Protein AF-A0A946FU65-F1 (afdb_monomer_lite)

Secondary structure (DSSP, 8-state):
-HHHHHHHHHHHHTSSS-HHHHHHHHHHHHHHHHHHHHHHHS---TTTHHHHHHHHHHTTSS-HHHHHTS-HHHHHHHHHTT-

Sequence (83 aa):
MTKKFHIELIDIELQDVSEHEKYLKLYKHIEKSDKIVGDCFNDWRRSNIWLKIQFLRKYDLLTNAHLDQMSDGVRALIEHYQS

Structure (mmCIF, N/CA/C/O backbone):
data_AF-A0A946FU65-F1
#
_entry.id   AF-A0A946FU65-F1
#
loop_
_atom_site.group_PDB
_atom_site.id
_atom_site.type_symbol
_atom_site.label_atom_id
_atom_site.label_alt_id
_atom_site.label_comp_id
_atom_site.label_asym_id
_atom_site.label_entity_id
_atom_site.label_seq_id
_atom_site.pdbx_PDB_ins_code
_atom_site.Cartn_x
_atom_site.Cartn_y
_atom_site.Cartn_z
_atom_site.occupancy
_atom_site.B_iso_or_equiv
_atom_site.auth_seq_id
_atom_site.auth_comp_id
_atom_site.auth_asym_id
_atom_site.auth_atom_id
_atom_site.pdbx_PDB_model_num
ATOM 1 N N . MET A 1 1 ? -8.302 -3.374 -6.700 1.00 48.69 1 MET A N 1
ATOM 2 C CA . MET A 1 1 ? -8.354 -2.658 -5.407 1.00 48.69 1 MET A CA 1
ATOM 3 C C . MET A 1 1 ? -9.774 -2.570 -4.837 1.00 48.69 1 MET A C 1
ATOM 5 O O . MET A 1 1 ? -10.001 -3.148 -3.786 1.00 48.69 1 MET A O 1
ATOM 9 N N . THR A 1 2 ? -10.754 -1.976 -5.530 1.00 45.09 2 THR A N 1
ATOM 10 C CA . THR A 1 2 ? -12.145 -1.793 -5.039 1.00 45.09 2 THR A CA 1
ATOM 11 C C . THR A 1 2 ? -12.837 -3.057 -4.521 1.00 45.09 2 THR A C 1
ATOM 13 O O . THR A 1 2 ? -13.511 -2.989 -3.501 1.00 45.09 2 THR A O 1
ATOM 16 N N . LYS A 1 3 ? -12.614 -4.228 -5.136 1.00 51.50 3 LYS A N 1
ATOM 17 C CA . LYS A 1 3 ? -13.201 -5.490 -4.648 1.00 51.50 3 LYS A CA 1
ATOM 18 C C . LYS A 1 3 ? -12.720 -5.896 -3.248 1.00 51.50 3 LYS A C 1
ATOM 20 O O . LYS A 1 3 ? -13.523 -6.387 -2.474 1.00 51.50 3 LYS A O 1
ATOM 25 N N . LYS A 1 4 ? -11.447 -5.673 -2.901 1.00 55.44 4 LYS A N 1
ATOM 26 C CA . LYS A 1 4 ? -10.880 -6.097 -1.606 1.00 55.44 4 LYS A CA 1
ATOM 27 C C . LYS A 1 4 ? -11.353 -5.197 -0.458 1.00 55.44 4 LYS A C 1
ATOM 29 O O . LYS A 1 4 ? -11.738 -5.702 0.584 1.00 55.44 4 LYS A O 1
ATOM 34 N N . PHE A 1 5 ? -11.423 -3.887 -0.705 1.00 59.31 5 PHE A N 1
ATOM 35 C CA . PHE A 1 5 ? -11.999 -2.918 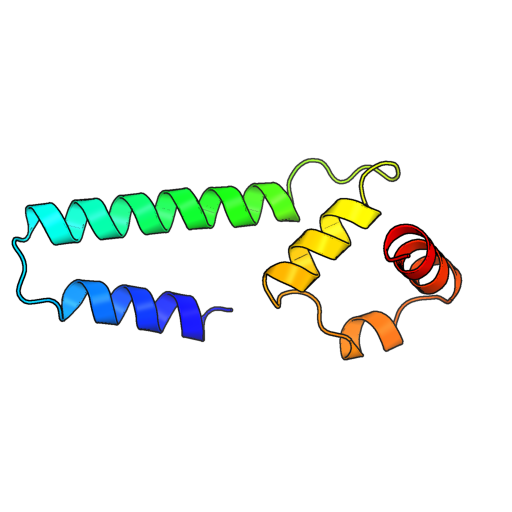0.235 1.00 59.31 5 PHE A CA 1
ATOM 36 C C . PHE A 1 5 ? -13.507 -3.130 0.431 1.00 59.31 5 PHE A C 1
ATOM 38 O O . PHE A 1 5 ? -13.983 -3.099 1.558 1.00 59.31 5 PHE A O 1
ATOM 45 N N . HIS A 1 6 ? -14.259 -3.399 -0.645 1.00 56.47 6 HIS A N 1
ATOM 46 C CA . HIS A 1 6 ? -15.687 -3.718 -0.534 1.00 56.47 6 HIS A CA 1
ATOM 47 C C . HIS A 1 6 ? -15.955 -4.997 0.262 1.00 56.47 6 HIS A C 1
ATOM 49 O O . HIS A 1 6 ? -16.890 -5.009 1.052 1.00 56.47 6 HIS A O 1
ATOM 55 N N . ILE A 1 7 ? -15.149 -6.047 0.085 1.00 59.12 7 ILE A N 1
ATOM 56 C CA . ILE A 1 7 ? -15.316 -7.294 0.843 1.00 59.12 7 ILE A CA 1
ATOM 57 C C . ILE A 1 7 ? -15.022 -7.063 2.335 1.00 59.12 7 ILE A C 1
ATOM 59 O O . ILE A 1 7 ? -15.841 -7.447 3.158 1.00 59.12 7 ILE A O 1
ATOM 63 N N . GLU A 1 8 ? -13.951 -6.340 2.692 1.00 67.88 8 GLU A N 1
ATOM 64 C CA . GLU A 1 8 ? -13.643 -6.039 4.105 1.00 67.88 8 GLU A CA 1
ATOM 65 C C . GLU A 1 8 ? -14.730 -5.195 4.797 1.00 67.88 8 GLU A C 1
ATOM 67 O O . GLU A 1 8 ? -15.041 -5.422 5.963 1.00 67.88 8 GLU A O 1
ATOM 72 N N . LEU A 1 9 ? -15.328 -4.230 4.091 1.00 69.44 9 LEU A N 1
ATOM 73 C CA . LEU A 1 9 ? -16.433 -3.419 4.618 1.00 69.44 9 LEU A CA 1
ATOM 74 C C . LEU A 1 9 ? -17.692 -4.258 4.874 1.00 69.44 9 LEU A C 1
ATOM 76 O O . LEU A 1 9 ? -18.345 -4.085 5.901 1.00 69.44 9 LEU A O 1
ATOM 80 N N . ILE A 1 10 ? -18.004 -5.183 3.964 1.00 68.94 10 ILE A N 1
ATOM 81 C CA . ILE A 1 10 ? -19.111 -6.135 4.117 1.00 68.94 10 ILE A CA 1
ATOM 82 C C . ILE A 1 10 ? -18.834 -7.088 5.289 1.00 68.94 10 ILE A C 1
ATOM 84 O O . ILE A 1 10 ? -19.725 -7.342 6.094 1.00 68.94 10 ILE A O 1
ATOM 88 N N . ASP A 1 11 ? -17.594 -7.553 5.447 1.00 71.25 11 ASP A N 1
ATOM 89 C CA . ASP A 1 11 ? -17.200 -8.429 6.553 1.00 71.25 11 ASP A CA 1
ATOM 90 C C . ASP A 1 11 ? -17.314 -7.740 7.924 1.00 71.25 11 ASP A C 1
ATOM 92 O O . ASP A 1 11 ? -17.646 -8.396 8.909 1.00 71.25 11 ASP A O 1
ATOM 96 N N . ILE A 1 12 ? -17.049 -6.429 8.016 1.00 76.25 12 ILE A N 1
ATOM 97 C CA . ILE A 1 12 ? -17.226 -5.661 9.263 1.00 76.25 12 ILE A CA 1
ATOM 98 C C . ILE A 1 12 ? -18.710 -5.575 9.642 1.00 76.25 12 ILE A C 1
ATOM 100 O O . ILE A 1 12 ? -19.043 -5.710 10.819 1.00 76.25 12 ILE A O 1
ATOM 104 N N . GLU A 1 13 ? -19.592 -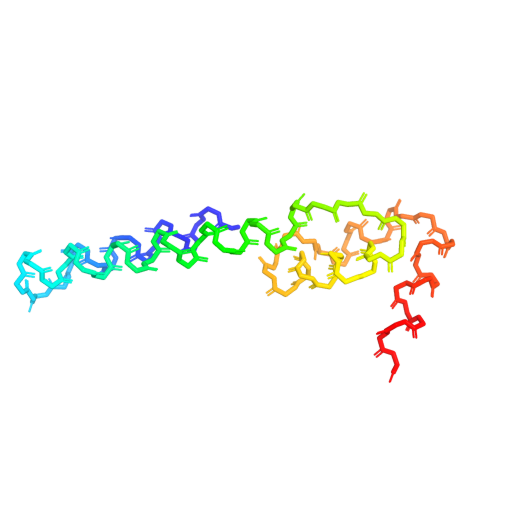5.385 8.660 1.00 74.81 13 GLU A N 1
ATOM 105 C CA . GLU A 1 13 ? -21.040 -5.291 8.877 1.00 74.81 13 GLU A CA 1
ATOM 106 C C . GLU A 1 13 ? -21.648 -6.632 9.316 1.00 74.81 13 GLU A C 1
ATOM 108 O O . GLU A 1 13 ? -22.513 -6.677 10.190 1.00 74.81 13 GLU A O 1
ATOM 113 N N . LEU A 1 14 ? -21.153 -7.737 8.750 1.00 76.06 14 LEU A N 1
ATOM 114 C CA . LEU A 1 14 ? -21.635 -9.096 9.018 1.00 76.06 14 LEU A CA 1
ATOM 115 C C . LEU A 1 14 ? -21.112 -9.704 10.332 1.00 76.06 14 LEU A C 1
ATOM 117 O O . LEU A 1 14 ? -21.481 -10.828 10.672 1.00 76.06 14 LEU A O 1
ATOM 121 N N . GLN A 1 15 ? -20.249 -9.003 11.072 1.00 75.56 15 GLN A N 1
ATOM 122 C CA . GLN A 1 15 ? -19.732 -9.492 12.350 1.00 75.56 15 GLN A CA 1
ATOM 123 C C . GLN A 1 15 ? -20.761 -9.360 13.475 1.00 75.56 15 GLN A C 1
ATOM 125 O O . GLN A 1 15 ? -21.317 -8.288 13.709 1.00 75.56 15 GLN A O 1
ATOM 130 N N . ASP A 1 16 ? -20.923 -10.441 14.240 1.00 80.38 16 ASP A N 1
ATOM 131 C CA . ASP A 1 16 ? -21.737 -10.489 15.459 1.00 80.38 16 ASP A CA 1
ATOM 132 C C . ASP A 1 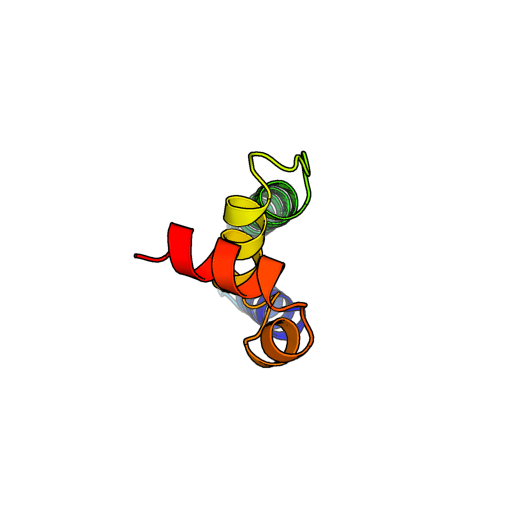16 ? -20.974 -9.855 16.642 1.00 80.38 16 ASP A C 1
ATOM 134 O O . ASP A 1 16 ? -20.525 -10.515 17.578 1.00 80.38 16 ASP A O 1
ATOM 138 N N . VAL A 1 17 ? -20.703 -8.554 16.521 1.00 84.19 17 VAL A N 1
ATOM 139 C CA . VAL A 1 17 ? -20.023 -7.706 17.512 1.00 84.19 17 VAL A CA 1
ATOM 140 C C . VAL A 1 17 ? -20.852 -6.454 17.771 1.00 84.19 17 VAL A C 1
ATOM 142 O O . VAL A 1 17 ? -21.751 -6.122 16.998 1.00 84.19 17 VAL A O 1
ATOM 145 N N . SER A 1 18 ? -20.552 -5.732 18.853 1.00 89.69 18 SER A N 1
ATOM 146 C CA . SER A 1 18 ? -21.304 -4.520 19.185 1.00 89.69 18 SER A CA 1
ATOM 147 C C . SER A 1 18 ? -21.157 -3.440 18.105 1.00 89.69 18 SER A C 1
ATOM 149 O O . SER A 1 18 ? -20.106 -3.299 17.478 1.00 89.69 18 SER A O 1
ATOM 151 N N . GLU A 1 19 ? -22.187 -2.609 17.931 1.00 88.38 19 GLU A N 1
ATOM 152 C CA . GLU A 1 19 ? -22.174 -1.493 16.969 1.00 88.38 19 GLU A CA 1
ATOM 153 C C . GLU A 1 19 ? -20.998 -0.527 17.198 1.00 88.38 19 GLU A C 1
ATOM 155 O O . GLU A 1 19 ? -20.394 -0.013 16.255 1.00 88.38 19 GLU A O 1
ATOM 160 N N . HIS A 1 20 ? -20.600 -0.332 18.459 1.00 88.25 20 HIS A N 1
ATOM 161 C CA . HIS A 1 20 ? -19.419 0.457 18.801 1.00 88.25 20 HIS A CA 1
ATOM 162 C C . HIS A 1 20 ? -18.123 -0.166 18.257 1.00 88.25 20 HIS A C 1
ATOM 164 O O . HIS A 1 20 ? -17.268 0.534 17.713 1.00 88.25 20 HIS A O 1
ATOM 170 N N . GLU A 1 21 ? -17.974 -1.487 18.358 1.00 87.88 21 GLU A N 1
ATOM 171 C CA . GLU A 1 21 ? -16.809 -2.193 17.824 1.00 87.88 21 GLU A CA 1
ATOM 172 C C . GLU A 1 21 ? -16.795 -2.212 16.295 1.00 87.88 21 GLU A C 1
ATOM 174 O O . GLU A 1 21 ? -15.718 -2.071 15.708 1.00 87.88 21 GLU A O 1
ATOM 179 N N . LYS A 1 22 ? -17.962 -2.329 15.643 1.00 88.50 22 LYS A N 1
ATOM 180 C CA . LYS A 1 22 ? -18.080 -2.182 14.182 1.00 88.50 22 LYS A CA 1
ATOM 181 C C . LYS A 1 22 ? -17.606 -0.801 13.739 1.00 88.50 22 LYS A C 1
ATOM 183 O O . LYS A 1 22 ? -16.744 -0.700 12.865 1.00 88.50 22 LYS A O 1
ATOM 188 N N . TYR A 1 23 ? -18.076 0.253 14.409 1.00 89.44 23 TYR A N 1
ATOM 189 C CA . TYR A 1 23 ? -17.643 1.624 14.141 1.00 89.44 23 TYR A CA 1
ATOM 190 C C . TYR A 1 23 ? -16.125 1.792 14.298 1.00 89.44 23 TYR A C 1
ATOM 192 O O . TYR A 1 23 ? -15.465 2.332 13.411 1.00 89.44 23 TYR A O 1
ATOM 200 N N . LEU A 1 24 ? -15.540 1.294 15.392 1.00 92.69 24 LEU A N 1
ATOM 201 C CA . LEU A 1 24 ? -14.094 1.390 15.614 1.00 92.69 24 LEU A CA 1
ATOM 202 C C . LEU A 1 24 ? -13.285 0.646 14.544 1.00 92.69 24 LEU A C 1
ATOM 204 O O . LEU A 1 24 ? -12.228 1.126 14.128 1.00 92.69 24 LEU A O 1
ATOM 208 N N . LYS A 1 25 ? -13.758 -0.521 14.093 1.00 88.69 25 LYS A N 1
ATOM 209 C CA . LYS A 1 25 ? -13.123 -1.281 13.005 1.00 88.69 25 LYS A CA 1
ATOM 210 C C . LYS A 1 25 ? -13.192 -0.519 11.686 1.00 88.69 25 LYS A C 1
ATOM 212 O O . LYS A 1 25 ? -12.169 -0.398 11.013 1.00 88.69 25 LYS A O 1
ATOM 217 N N . LEU A 1 26 ? -14.353 0.050 11.364 1.00 89.31 26 LEU A N 1
ATOM 218 C CA . LEU A 1 26 ? -14.544 0.882 10.180 1.00 89.31 26 LEU A CA 1
ATOM 219 C C . LEU A 1 26 ? -13.624 2.107 10.197 1.00 89.31 26 LEU A C 1
ATOM 221 O O . LEU A 1 26 ? -12.907 2.353 9.229 1.00 89.31 26 LEU A O 1
ATOM 225 N N . TYR A 1 27 ? -13.586 2.836 11.314 1.00 90.50 27 TYR A N 1
ATOM 226 C CA . TYR A 1 27 ? -12.720 4.001 11.483 1.00 90.50 27 TYR A CA 1
ATOM 227 C C . TYR A 1 27 ? -11.246 3.650 11.229 1.00 90.50 27 TYR A C 1
ATOM 229 O O . TYR A 1 27 ? -10.585 4.288 10.410 1.00 90.50 27 TYR A O 1
ATOM 237 N N . LYS A 1 28 ? -10.745 2.580 11.860 1.00 90.81 28 LYS A N 1
ATOM 238 C CA . LYS A 1 28 ? -9.363 2.111 11.666 1.00 90.81 28 LYS A CA 1
ATOM 239 C C . LYS A 1 28 ? -9.085 1.702 10.223 1.00 90.81 28 LYS A C 1
ATOM 241 O O . LYS A 1 28 ? -7.987 1.926 9.715 1.00 90.81 28 LYS A O 1
ATOM 246 N N . HIS A 1 29 ? -10.057 1.081 9.561 1.00 88.88 29 HIS A N 1
ATOM 247 C CA . HIS A 1 29 ? -9.931 0.705 8.159 1.00 88.88 29 HIS A CA 1
ATOM 248 C C . HIS A 1 29 ? -9.823 1.943 7.255 1.00 88.88 29 HIS A C 1
ATOM 250 O O . HIS A 1 29 ? -8.945 1.986 6.390 1.00 88.88 29 HIS A O 1
ATOM 256 N N . ILE A 1 30 ? -10.646 2.971 7.482 1.00 90.19 30 ILE A N 1
ATOM 257 C CA . ILE A 1 30 ? -10.583 4.242 6.742 1.00 90.19 30 ILE A CA 1
ATOM 258 C C . ILE A 1 30 ? -9.228 4.924 6.959 1.00 90.19 30 ILE A C 1
ATOM 260 O O . ILE A 1 30 ? -8.559 5.259 5.987 1.00 90.19 30 ILE A O 1
ATOM 264 N N . GLU A 1 31 ? -8.781 5.057 8.208 1.00 94.06 31 GLU A N 1
ATOM 265 C CA . GLU A 1 31 ? -7.491 5.672 8.550 1.00 94.06 31 GLU A CA 1
ATOM 266 C C . GLU A 1 31 ? -6.313 4.943 7.880 1.00 94.06 31 GLU A C 1
ATOM 268 O O . GLU A 1 31 ? -5.419 5.558 7.293 1.00 94.06 31 GLU A O 1
ATOM 273 N N . LYS A 1 32 ? -6.333 3.605 7.895 1.00 90.12 32 LYS A N 1
ATOM 274 C CA . LYS A 1 32 ? -5.329 2.793 7.202 1.00 90.12 32 LYS A CA 1
ATOM 275 C C . LYS A 1 32 ? -5.375 3.009 5.689 1.00 90.12 32 LYS A C 1
ATOM 277 O O . LYS A 1 32 ? -4.323 3.086 5.059 1.00 90.12 32 LYS A O 1
ATOM 282 N N . SER A 1 33 ? -6.569 3.090 5.110 1.00 88.88 33 SER A N 1
ATOM 283 C CA . SER A 1 33 ? -6.759 3.320 3.675 1.00 88.88 33 SER A CA 1
ATOM 284 C C . SER A 1 33 ? -6.220 4.683 3.251 1.00 88.88 33 SER A C 1
ATOM 286 O O . SER A 1 33 ? -5.499 4.771 2.259 1.00 88.88 33 SER A O 1
ATOM 288 N N . ASP A 1 34 ? -6.501 5.724 4.033 1.00 92.12 34 ASP A N 1
ATOM 289 C CA . ASP A 1 34 ? -6.003 7.080 3.801 1.00 92.12 34 ASP A CA 1
ATOM 290 C C . ASP A 1 34 ? -4.470 7.121 3.814 1.00 92.12 34 ASP A C 1
ATOM 292 O O . ASP A 1 34 ? -3.839 7.612 2.875 1.00 92.12 34 ASP A O 1
ATOM 296 N N . LYS A 1 35 ? -3.849 6.463 4.803 1.00 91.12 35 LYS A N 1
ATOM 297 C CA . LYS A 1 35 ? -2.390 6.322 4.861 1.00 91.12 35 LYS A CA 1
ATOM 298 C C . LYS A 1 35 ? -1.823 5.654 3.606 1.00 91.12 35 LYS A C 1
ATOM 300 O O . LYS A 1 35 ? -0.816 6.115 3.079 1.00 91.12 35 LYS A O 1
ATOM 305 N N . ILE A 1 36 ? -2.459 4.590 3.109 1.00 91.69 36 ILE A N 1
ATOM 306 C CA . ILE A 1 36 ? -2.025 3.887 1.890 1.00 91.69 36 ILE A CA 1
ATOM 307 C C . ILE A 1 36 ? -2.054 4.822 0.679 1.00 91.69 36 ILE A C 1
ATOM 309 O O . ILE A 1 36 ? -1.101 4.847 -0.105 1.00 91.69 36 ILE A O 1
ATOM 313 N N . VAL A 1 37 ? -3.129 5.600 0.532 1.00 91.75 37 VAL A N 1
ATOM 314 C CA . VAL A 1 37 ? -3.253 6.598 -0.536 1.00 91.75 37 VAL A CA 1
ATOM 315 C C . VAL A 1 37 ? -2.145 7.642 -0.402 1.00 91.75 37 VAL A C 1
ATOM 317 O O . VAL A 1 37 ? -1.454 7.920 -1.382 1.00 91.75 37 VAL A O 1
ATOM 320 N N . GLY A 1 38 ? -1.900 8.151 0.807 1.00 93.06 38 GLY A N 1
ATOM 321 C CA . GLY A 1 38 ? -0.825 9.105 1.067 1.00 93.06 38 GLY A CA 1
ATOM 322 C C . GLY A 1 38 ? 0.567 8.553 0.740 1.00 93.06 38 GLY A C 1
ATOM 323 O O . GLY A 1 38 ? 1.345 9.202 0.037 1.00 93.06 38 GLY A O 1
ATOM 324 N N . ASP A 1 39 ? 0.874 7.331 1.173 1.00 90.06 39 ASP A N 1
ATOM 325 C CA . ASP A 1 39 ? 2.149 6.665 0.891 1.00 90.06 39 ASP A CA 1
ATOM 326 C C . ASP A 1 39 ? 2.381 6.520 -0.622 1.00 90.06 39 ASP A C 1
ATOM 328 O O . ASP A 1 39 ? 3.498 6.745 -1.098 1.00 90.06 39 ASP A O 1
ATOM 332 N N . CYS A 1 40 ? 1.327 6.217 -1.387 1.00 91.25 40 CYS A N 1
ATOM 333 C CA . CYS A 1 40 ? 1.397 6.039 -2.836 1.00 91.25 40 CYS A CA 1
ATOM 334 C C . CYS A 1 40 ? 1.448 7.357 -3.617 1.00 91.25 40 CYS A C 1
ATOM 336 O O . CYS A 1 40 ? 2.201 7.449 -4.584 1.00 91.25 40 CYS A O 1
ATOM 338 N N . PHE A 1 41 ? 0.660 8.365 -3.236 1.00 91.56 41 PHE A N 1
ATOM 339 C CA . PHE A 1 41 ? 0.356 9.515 -4.099 1.00 91.56 41 PHE A CA 1
ATOM 340 C C . PHE A 1 41 ? 0.851 10.865 -3.578 1.00 91.56 41 PHE A C 1
ATOM 342 O O . PHE A 1 41 ? 1.050 11.781 -4.374 1.00 91.56 41 PHE A O 1
ATOM 349 N N . ASN A 1 42 ? 1.129 11.004 -2.280 1.00 93.12 42 ASN A N 1
ATOM 350 C CA . ASN A 1 42 ? 1.655 12.267 -1.765 1.00 93.12 42 ASN A CA 1
ATOM 351 C C . ASN A 1 42 ? 3.139 12.418 -2.118 1.00 93.12 42 ASN A C 1
ATOM 353 O O . ASN A 1 42 ? 3.890 11.443 -2.086 1.00 93.12 42 ASN A O 1
ATOM 357 N N . ASP A 1 43 ? 3.565 13.653 -2.396 1.00 90.94 43 ASP A N 1
ATOM 358 C CA . ASP A 1 43 ? 4.966 14.042 -2.617 1.00 90.94 43 ASP A CA 1
ATOM 359 C C . ASP A 1 43 ? 5.698 13.213 -3.695 1.00 90.94 43 ASP A C 1
ATOM 361 O O . ASP A 1 43 ? 6.602 12.430 -3.401 1.00 90.94 43 ASP A O 1
ATOM 365 N N . TRP A 1 44 ? 5.309 13.379 -4.961 1.00 88.94 44 TRP A N 1
ATOM 366 C CA . TRP A 1 44 ? 5.961 12.735 -6.108 1.00 88.94 44 TRP A CA 1
ATOM 367 C C . TRP A 1 44 ? 7.176 13.536 -6.579 1.00 88.94 44 TRP A C 1
ATOM 369 O O . TRP A 1 44 ? 7.084 14.408 -7.444 1.00 88.94 44 TRP A O 1
ATOM 379 N N . ARG A 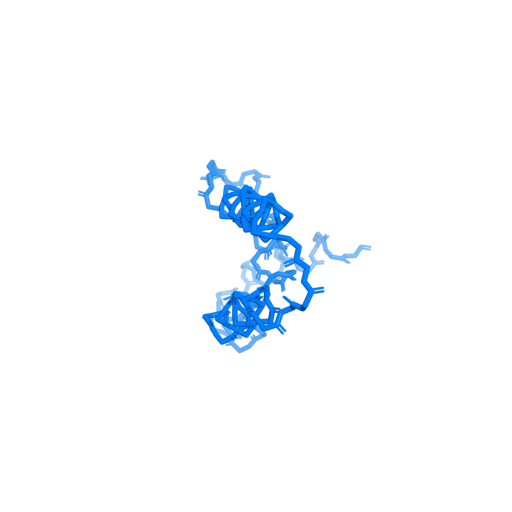1 45 ? 8.345 13.221 -6.020 1.00 90.75 45 ARG A N 1
ATOM 380 C CA . ARG A 1 45 ? 9.633 13.799 -6.422 1.00 90.75 45 ARG A CA 1
ATOM 381 C C . ARG A 1 45 ? 10.460 12.757 -7.158 1.00 90.75 45 ARG A C 1
ATOM 383 O O . ARG A 1 45 ? 10.424 11.574 -6.845 1.00 90.75 45 ARG A O 1
ATOM 390 N N . ARG A 1 46 ? 11.302 13.190 -8.100 1.00 86.88 46 ARG A N 1
ATOM 391 C CA . ARG A 1 46 ? 12.197 12.268 -8.832 1.00 86.88 46 ARG A CA 1
ATOM 392 C C . ARG A 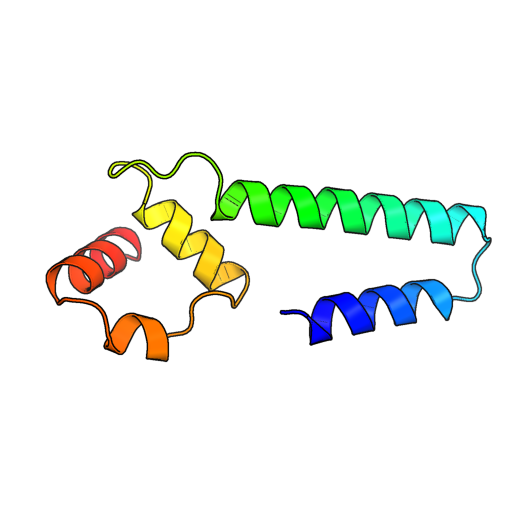1 46 ? 13.090 11.440 -7.900 1.00 86.88 46 ARG A C 1
ATOM 394 O O . ARG A 1 46 ? 13.367 10.289 -8.200 1.00 86.88 46 ARG A O 1
ATOM 401 N N . SER A 1 47 ? 13.497 12.000 -6.762 1.00 89.25 47 SER A N 1
ATOM 402 C CA . SER A 1 47 ? 14.331 11.314 -5.768 1.00 89.25 47 SER A CA 1
ATOM 403 C C . SER A 1 47 ? 13.606 10.212 -4.987 1.00 89.25 47 SER A C 1
ATOM 405 O O . SER A 1 47 ? 14.264 9.308 -4.483 1.00 89.25 47 SER A O 1
ATOM 407 N N . ASN A 1 48 ? 12.273 10.267 -4.876 1.00 89.88 48 ASN A N 1
ATOM 408 C CA . ASN A 1 48 ? 11.474 9.287 -4.134 1.00 89.88 48 ASN A CA 1
ATOM 409 C C . ASN A 1 48 ? 10.526 8.470 -5.030 1.00 89.88 48 ASN A C 1
ATOM 411 O O . ASN A 1 48 ? 9.806 7.610 -4.529 1.00 89.88 48 ASN A O 1
ATOM 415 N N . ILE A 1 49 ? 10.539 8.702 -6.348 1.00 88.56 49 ILE A N 1
ATOM 416 C CA . ILE A 1 49 ? 9.602 8.076 -7.286 1.00 88.56 49 ILE A CA 1
ATOM 417 C C . ILE A 1 49 ? 9.716 6.550 -7.293 1.00 88.56 49 ILE A C 1
ATOM 419 O O . ILE A 1 49 ? 8.703 5.860 -7.364 1.00 88.56 49 ILE A O 1
ATOM 423 N N . TRP A 1 50 ? 10.931 6.014 -7.142 1.00 87.56 50 TRP A N 1
ATOM 424 C CA . TRP A 1 50 ? 11.158 4.572 -7.049 1.00 87.56 50 TRP A CA 1
ATOM 425 C C . TRP A 1 50 ? 10.408 3.975 -5.848 1.00 87.56 50 TRP A C 1
ATOM 427 O O . TRP A 1 50 ? 9.771 2.932 -5.975 1.00 87.56 50 TRP A O 1
ATOM 437 N N . LEU A 1 51 ? 10.394 4.677 -4.709 1.00 89.88 51 LEU A N 1
ATOM 438 C CA . LEU A 1 51 ? 9.698 4.254 -3.495 1.00 89.88 51 LEU A CA 1
ATOM 439 C C . LEU A 1 51 ? 8.176 4.315 -3.681 1.00 89.88 51 LEU A C 1
ATOM 441 O O . LEU A 1 51 ? 7.465 3.411 -3.246 1.00 89.88 51 LEU A O 1
ATOM 445 N N . LYS A 1 52 ? 7.668 5.336 -4.384 1.00 92.19 52 LYS A N 1
ATOM 446 C CA . LYS A 1 52 ? 6.243 5.428 -4.748 1.00 92.19 52 LYS A CA 1
ATOM 447 C C . LYS A 1 52 ? 5.819 4.260 -5.633 1.00 92.19 52 LYS A C 1
ATOM 449 O O . LYS A 1 52 ? 4.801 3.628 -5.365 1.00 92.19 52 LYS A O 1
ATOM 454 N N . ILE A 1 53 ? 6.642 3.905 -6.618 1.00 89.69 53 ILE A N 1
ATOM 455 C CA . ILE A 1 53 ? 6.425 2.731 -7.470 1.00 89.69 53 ILE A CA 1
ATOM 456 C C . ILE A 1 53 ? 6.403 1.439 -6.636 1.00 89.69 53 ILE A C 1
ATOM 458 O O . ILE A 1 53 ? 5.521 0.606 -6.846 1.00 89.69 53 ILE A O 1
ATOM 462 N N . GLN A 1 54 ? 7.295 1.282 -5.649 1.00 88.31 54 GLN A N 1
ATOM 463 C CA . GLN A 1 54 ? 7.249 0.131 -4.733 1.00 88.31 54 GLN A CA 1
ATOM 464 C C . GLN A 1 54 ? 5.944 0.080 -3.928 1.00 88.31 54 GLN A C 1
ATOM 466 O O . GLN A 1 54 ? 5.344 -0.989 -3.820 1.00 88.31 54 GLN A O 1
ATOM 471 N N . PHE A 1 55 ? 5.464 1.208 -3.393 1.00 91.19 55 PHE A N 1
ATOM 472 C CA . PHE A 1 55 ? 4.183 1.240 -2.679 1.00 91.19 55 PHE A CA 1
ATOM 473 C C . PHE A 1 55 ? 3.010 0.866 -3.587 1.00 91.19 55 PHE A C 1
ATOM 475 O O . PHE A 1 55 ? 2.187 0.035 -3.205 1.00 91.19 55 PHE A O 1
ATOM 482 N N . LEU A 1 56 ? 2.974 1.388 -4.813 1.00 91.00 56 LEU A N 1
ATOM 483 C CA . LEU A 1 56 ? 1.947 1.022 -5.788 1.00 91.00 56 LEU A CA 1
ATOM 484 C C . LEU A 1 56 ? 1.964 -0.482 -6.103 1.00 91.00 56 LEU A C 1
ATOM 486 O O . LEU A 1 56 ? 0.902 -1.091 -6.212 1.00 91.00 56 LEU A O 1
ATOM 490 N N . ARG A 1 57 ? 3.144 -1.108 -6.200 1.00 88.62 57 ARG A N 1
ATOM 491 C CA . ARG A 1 57 ? 3.259 -2.567 -6.372 1.00 88.62 57 ARG A CA 1
ATOM 492 C C . ARG A 1 57 ? 2.791 -3.329 -5.135 1.00 88.62 57 ARG A C 1
ATOM 494 O O . ARG A 1 57 ? 2.021 -4.271 -5.264 1.00 88.62 57 ARG A O 1
ATOM 501 N N . LYS A 1 58 ? 3.207 -2.903 -3.939 1.00 88.56 58 LYS A N 1
ATOM 502 C CA . LYS A 1 58 ? 2.832 -3.529 -2.659 1.00 88.56 58 LYS A CA 1
ATOM 503 C C . LYS A 1 58 ? 1.315 -3.583 -2.449 1.00 88.56 58 LYS A C 1
ATOM 505 O O . LYS A 1 58 ? 0.824 -4.518 -1.823 1.00 88.56 58 LYS A O 1
ATOM 510 N N . TYR A 1 59 ? 0.589 -2.579 -2.937 1.00 88.12 59 TYR A N 1
ATOM 511 C CA . TYR A 1 59 ? -0.870 -2.494 -2.822 1.00 88.12 59 TYR A CA 1
ATOM 512 C C . TYR A 1 59 ? -1.617 -2.939 -4.092 1.00 88.12 59 TYR A C 1
ATOM 514 O O . TYR A 1 59 ? -2.799 -2.625 -4.240 1.00 88.12 59 TYR A O 1
ATOM 522 N N . ASP A 1 60 ? -0.946 -3.666 -4.995 1.00 87.00 60 ASP A N 1
ATOM 523 C CA . ASP A 1 60 ? -1.503 -4.204 -6.247 1.00 87.00 60 ASP A CA 1
ATOM 524 C C . ASP A 1 60 ? -2.147 -3.137 -7.160 1.00 87.00 60 ASP A C 1
ATOM 526 O O . ASP A 1 60 ? -3.076 -3.410 -7.925 1.00 87.00 60 ASP A O 1
ATOM 530 N N . LEU A 1 61 ? -1.671 -1.892 -7.070 1.00 88.56 61 LEU A N 1
ATOM 531 C CA . LEU A 1 61 ? -2.088 -0.767 -7.912 1.00 88.56 61 LEU A CA 1
ATOM 532 C C . LEU A 1 61 ? -1.286 -0.694 -9.212 1.00 88.56 61 LEU A C 1
ATOM 534 O O . LEU A 1 61 ? -1.787 -0.222 -10.233 1.00 88.56 61 LEU A O 1
ATOM 538 N N . LEU A 1 62 ? -0.046 -1.179 -9.181 1.00 88.94 62 LEU A N 1
ATOM 539 C CA . LEU A 1 62 ? 0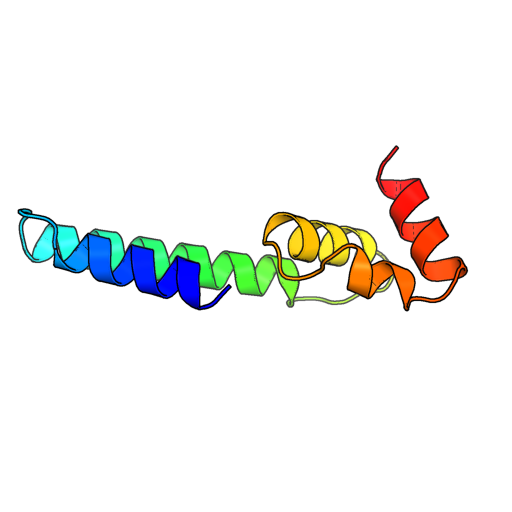.826 -1.268 -10.341 1.00 88.94 62 LEU A CA 1
ATOM 540 C C . LEU A 1 62 ? 1.206 -2.727 -10.581 1.00 88.94 62 LEU A C 1
ATOM 542 O O . LEU A 1 62 ? 1.873 -3.347 -9.756 1.00 88.94 62 LEU A O 1
ATOM 546 N N . THR A 1 63 ? 0.765 -3.267 -11.714 1.00 87.12 63 THR A N 1
ATOM 547 C CA . THR A 1 63 ? 1.028 -4.652 -12.112 1.00 87.12 63 THR A CA 1
ATOM 548 C C . THR A 1 63 ? 2.256 -4.728 -13.015 1.00 87.12 63 THR A C 1
ATOM 550 O O . THR A 1 63 ? 2.663 -3.727 -13.606 1.00 87.12 63 THR A O 1
ATOM 553 N N . ASN A 1 64 ? 2.824 -5.926 -13.172 1.00 83.62 64 ASN A N 1
ATOM 554 C CA . ASN A 1 64 ? 3.943 -6.138 -14.096 1.00 83.62 64 ASN A CA 1
ATOM 555 C C . ASN A 1 64 ? 3.569 -5.756 -15.541 1.00 83.62 64 ASN A C 1
ATOM 557 O O . ASN A 1 64 ? 4.360 -5.109 -16.213 1.00 83.62 64 ASN A O 1
ATOM 561 N N . ALA A 1 65 ? 2.324 -6.006 -15.964 1.00 86.56 65 ALA A N 1
ATOM 562 C CA . ALA A 1 65 ? 1.840 -5.597 -17.284 1.00 86.56 65 ALA A CA 1
ATOM 563 C C . ALA A 1 65 ? 1.894 -4.071 -17.504 1.00 86.56 65 ALA A C 1
ATOM 565 O O . ALA A 1 65 ? 2.108 -3.613 -18.622 1.00 86.56 65 ALA A O 1
ATOM 566 N N . HIS A 1 66 ? 1.726 -3.268 -16.445 1.00 87.31 66 HIS A N 1
ATOM 567 C CA . HIS A 1 66 ? 1.899 -1.815 -16.534 1.00 87.31 66 HIS A CA 1
ATOM 568 C C . HIS A 1 66 ? 3.378 -1.418 -16.667 1.00 87.31 66 HIS A C 1
ATOM 570 O O . HIS A 1 66 ? 3.684 -0.434 -17.335 1.00 87.31 66 HIS A O 1
ATOM 576 N N . LEU A 1 67 ? 4.297 -2.172 -16.052 1.00 83.38 67 LEU A N 1
ATOM 577 C CA . LEU A 1 67 ? 5.744 -1.939 -16.153 1.00 83.38 67 LEU A CA 1
ATOM 578 C C . LEU A 1 67 ? 6.288 -2.298 -17.539 1.00 83.38 67 LEU A C 1
ATOM 580 O O . LEU A 1 67 ? 7.185 -1.624 -18.047 1.00 83.38 67 LEU A O 1
ATOM 584 N N . ASP A 1 68 ? 5.712 -3.312 -18.180 1.00 85.31 68 ASP A N 1
ATOM 585 C CA . ASP A 1 68 ? 6.094 -3.736 -19.530 1.00 85.31 68 ASP A CA 1
ATOM 586 C C . ASP A 1 68 ? 5.835 -2.642 -20.582 1.00 85.31 68 ASP A C 1
ATOM 588 O O . ASP A 1 68 ? 6.515 -2.586 -21.607 1.00 85.31 68 ASP A O 1
ATOM 592 N N . GLN A 1 69 ? 4.908 -1.721 -20.300 1.00 87.69 69 GLN A N 1
ATOM 593 C CA . GLN A 1 69 ? 4.614 -0.555 -21.140 1.00 87.69 69 GLN A CA 1
ATOM 594 C C . GLN A 1 69 ? 5.477 0.676 -20.824 1.00 87.69 69 GLN A C 1
ATOM 596 O O . GLN A 1 69 ? 5.378 1.690 -21.516 1.00 87.69 69 GLN A O 1
ATOM 601 N N . MET A 1 70 ? 6.313 0.626 -19.784 1.00 86.12 70 MET A N 1
ATOM 602 C CA . MET A 1 70 ? 7.209 1.731 -19.442 1.00 86.12 70 MET A CA 1
ATOM 603 C C . MET A 1 70 ? 8.470 1.720 -20.307 1.00 86.12 70 MET A C 1
ATOM 605 O O . MET A 1 70 ? 8.858 0.702 -20.878 1.00 86.12 70 MET A O 1
ATOM 609 N N . SER A 1 71 ? 9.136 2.873 -20.387 1.00 88.56 71 SER A N 1
ATOM 610 C CA . SER A 1 71 ? 10.420 2.976 -21.076 1.00 88.56 71 SER A CA 1
ATOM 611 C C . SER A 1 71 ? 11.518 2.191 -20.353 1.00 88.56 71 SER A C 1
ATOM 613 O O . SER A 1 71 ? 11.485 2.017 -19.130 1.00 88.56 71 SER A O 1
ATOM 615 N N . ASP A 1 72 ? 12.539 1.780 -21.108 1.00 87.94 72 ASP A N 1
ATOM 616 C CA . ASP A 1 72 ? 13.678 1.013 -20.586 1.00 87.94 72 ASP A CA 1
ATOM 617 C C . ASP A 1 72 ? 14.373 1.708 -19.411 1.00 87.94 72 ASP A C 1
ATOM 619 O O . ASP A 1 72 ? 14.714 1.068 -18.421 1.00 87.94 72 ASP A O 1
ATOM 623 N N . GLY A 1 73 ? 14.514 3.036 -19.473 1.00 85.56 73 GLY A N 1
ATOM 624 C CA . GLY A 1 73 ? 15.134 3.813 -18.399 1.00 85.56 73 GLY A CA 1
ATOM 625 C C . GLY A 1 73 ? 14.362 3.756 -17.077 1.00 85.56 73 GLY A C 1
ATOM 626 O O . GLY A 1 73 ? 14.970 3.766 -16.010 1.00 85.56 73 GLY A O 1
ATOM 627 N N . VAL A 1 74 ? 13.029 3.662 -17.125 1.00 82.56 74 VAL A N 1
ATOM 628 C CA . VAL A 1 74 ? 12.200 3.538 -15.916 1.00 82.56 74 VAL A CA 1
ATOM 629 C C . VAL A 1 74 ? 12.264 2.117 -15.364 1.00 82.56 74 VAL A C 1
ATOM 631 O O . VAL A 1 74 ? 12.373 1.952 -14.151 1.00 82.56 74 VAL A O 1
ATOM 634 N N . ARG A 1 75 ? 12.267 1.094 -16.229 1.00 86.06 75 ARG A N 1
ATOM 635 C CA . ARG A 1 75 ? 12.456 -0.302 -15.805 1.00 86.06 75 ARG A CA 1
ATOM 636 C C . ARG A 1 75 ? 13.801 -0.510 -15.111 1.00 86.06 75 ARG A C 1
ATOM 638 O O . ARG A 1 75 ? 13.823 -1.002 -13.987 1.00 86.06 75 ARG A O 1
ATOM 645 N N . ALA A 1 76 ? 14.883 -0.022 -15.716 1.00 86.12 76 ALA A N 1
ATOM 646 C CA . ALA A 1 76 ? 16.227 -0.108 -15.149 1.00 86.12 76 ALA A CA 1
ATOM 647 C C . ALA A 1 76 ? 16.337 0.594 -13.783 1.00 86.12 76 ALA A C 1
ATOM 649 O O . ALA A 1 76 ? 16.978 0.082 -12.867 1.00 86.12 76 ALA A O 1
ATOM 650 N N . LEU A 1 77 ? 15.675 1.747 -13.614 1.00 83.88 77 LEU A N 1
ATOM 651 C CA . LEU A 1 77 ? 15.611 2.441 -12.325 1.00 83.88 77 LEU A CA 1
ATOM 652 C C . LEU A 1 77 ? 14.926 1.577 -11.259 1.00 83.88 77 LEU A C 1
ATOM 654 O O . LEU A 1 77 ? 15.400 1.505 -10.131 1.00 83.88 77 LEU A O 1
ATOM 658 N N . ILE A 1 78 ? 13.807 0.936 -11.597 1.00 81.44 78 ILE A N 1
ATOM 659 C CA . ILE A 1 78 ? 13.065 0.092 -10.655 1.00 81.44 78 ILE A CA 1
ATOM 660 C C . ILE A 1 78 ? 13.907 -1.122 -10.256 1.00 81.44 78 ILE A C 1
ATOM 662 O O . ILE A 1 78 ? 14.011 -1.397 -9.066 1.00 81.44 78 ILE A O 1
ATOM 666 N N . GLU A 1 79 ? 14.527 -1.804 -11.220 1.00 82.50 79 GLU A N 1
ATOM 667 C CA . GLU A 1 79 ? 15.386 -2.972 -10.979 1.00 82.50 79 GLU A CA 1
ATOM 668 C C . GLU A 1 79 ? 16.577 -2.637 -10.072 1.00 82.50 79 GLU A C 1
ATOM 670 O O . GLU A 1 79 ? 16.845 -3.368 -9.121 1.00 82.50 79 GLU A O 1
ATOM 675 N N . HIS A 1 80 ? 17.228 -1.489 -10.291 1.00 84.00 80 HIS A N 1
ATOM 676 C CA . HIS A 1 80 ? 18.351 -1.025 -9.471 1.00 84.00 80 HIS A CA 1
ATOM 677 C C . HIS A 1 80 ? 17.999 -0.876 -7.981 1.00 84.00 80 HIS A C 1
ATOM 679 O O . HIS A 1 80 ? 18.829 -1.134 -7.119 1.00 84.00 80 HIS A O 1
ATOM 685 N N . TYR A 1 81 ? 16.780 -0.436 -7.656 1.00 77.38 81 TYR A N 1
ATOM 686 C CA . TYR A 1 81 ? 16.334 -0.274 -6.264 1.00 77.38 81 TYR A CA 1
ATOM 687 C C . TYR A 1 81 ? 15.642 -1.524 -5.691 1.00 77.38 81 TYR A C 1
ATOM 689 O O . TYR A 1 81 ? 15.150 -1.477 -4.563 1.00 77.38 81 TYR A O 1
ATOM 697 N N . GLN A 1 82 ? 15.559 -2.614 -6.462 1.00 69.94 82 GLN A N 1
ATOM 698 C CA . GLN A 1 82 ? 14.986 -3.895 -6.033 1.00 69.94 82 GLN A CA 1
ATOM 699 C C . GLN A 1 82 ? 16.027 -4.971 -5.702 1.00 69.94 82 GLN A C 1
ATOM 701 O O . GLN A 1 82 ? 15.639 -5.977 -5.106 1.00 69.94 82 GLN A O 1
ATOM 706 N N . SER A 1 83 ? 17.300 -4.772 -6.069 1.00 57.16 83 SER A N 1
ATOM 707 C CA . SER A 1 83 ? 18.436 -5.602 -5.634 1.00 57.16 83 SER A CA 1
ATOM 708 C C . SER A 1 83 ? 18.847 -5.292 -4.200 1.00 57.16 83 SER A C 1
ATOM 710 O O . SER A 1 83 ? 19.119 -6.252 -3.450 1.00 57.16 83 SER A O 1
#

Foldseek 3Di:
DVVVLVVVLVVLVPDPDDPVVSVVSVVVSVVVVVVLCCQQPPDCDPVCVLSNVVSCVVVVNDDVVNVVPDDPVVVVVNVVVVD

pLDDT: mean 83.22, std 11.25, range [45.09, 94.06]

Radius of gyration: 17.06 Å; chains: 1; bounding box: 41×24×40 Å